Protein AF-A0A1F3ENR6-F1 (afdb_monomer_lite)

Secondary structure (DSSP, 8-state):
--HHHHHHHHHHHHHHHHHHHHHHHHHHHTT-TTHHHHHHHHHHHHHHHHHHHHHHHHHHHHHHHTTS---

Foldseek 3Di:
DDPVVLVVVLVVQLVVLVVLLVVLVVCVVVVNPCSVVSNVVSVVSNVVSVVVVVVVVVVVVVVVVVPDDDD

Radius of gyration: 17.21 Å; chains: 1; bounding box: 33×22×53 Å

pLDDT: mean 90.99, std 7.43, range [58.44, 97.25]

Structure (mmCIF, N/CA/C/O backbone):
data_AF-A0A1F3ENR6-F1
#
_entry.id   AF-A0A1F3ENR6-F1
#
loop_
_atom_site.group_PDB
_atom_site.id
_atom_site.type_symbol
_atom_site.label_atom_id
_atom_site.label_alt_id
_atom_site.label_comp_id
_atom_site.label_asym_id
_atom_site.label_entity_id
_atom_site.label_seq_id
_atom_site.pdbx_PDB_ins_code
_atom_site.Cartn_x
_atom_site.Cartn_y
_atom_site.Cartn_z
_atom_site.occupancy
_atom_site.B_iso_or_equiv
_atom_site.auth_seq_id
_atom_site.auth_comp_id
_atom_site.auth_asym_id
_atom_site.auth_atom_id
_atom_site.pdbx_PDB_model_num
ATOM 1 N N . MET A 1 1 ? -18.637 9.337 6.184 1.00 58.44 1 MET A N 1
ATOM 2 C CA . MET A 1 1 ? -18.480 8.097 5.385 1.00 58.44 1 MET A CA 1
ATOM 3 C C . MET A 1 1 ? -18.686 6.896 6.298 1.00 58.44 1 MET A C 1
ATOM 5 O O . MET A 1 1 ? -18.252 6.959 7.439 1.00 58.44 1 MET A O 1
ATOM 9 N N . ASN A 1 2 ? -19.363 5.842 5.838 1.00 81.25 2 ASN A N 1
ATOM 10 C CA . ASN A 1 2 ? -19.562 4.610 6.615 1.00 81.25 2 ASN A CA 1
ATOM 11 C C . ASN A 1 2 ? -18.224 3.846 6.754 1.00 81.25 2 ASN A C 1
ATOM 13 O O . ASN A 1 2 ? -17.428 3.868 5.814 1.00 81.25 2 ASN A O 1
ATOM 17 N N . GLU A 1 3 ? -17.979 3.164 7.883 1.00 78.50 3 GLU A N 1
ATOM 18 C CA . GLU A 1 3 ? -16.774 2.337 8.099 1.00 78.50 3 GLU A CA 1
ATOM 19 C C . GLU A 1 3 ? -16.610 1.309 6.964 1.00 78.50 3 GLU A C 1
ATOM 21 O O . GLU A 1 3 ? -15.540 1.209 6.376 1.00 78.50 3 GLU A O 1
ATOM 26 N N . LYS A 1 4 ? -17.704 0.670 6.522 1.00 83.88 4 LYS A N 1
ATOM 27 C CA . LYS A 1 4 ? -17.684 -0.264 5.376 1.00 83.88 4 LYS A CA 1
ATOM 28 C C . LYS A 1 4 ? -17.223 0.383 4.064 1.00 83.88 4 LYS A C 1
ATOM 30 O O . LYS A 1 4 ? -16.616 -0.274 3.221 1.00 83.88 4 LYS A O 1
ATOM 35 N N 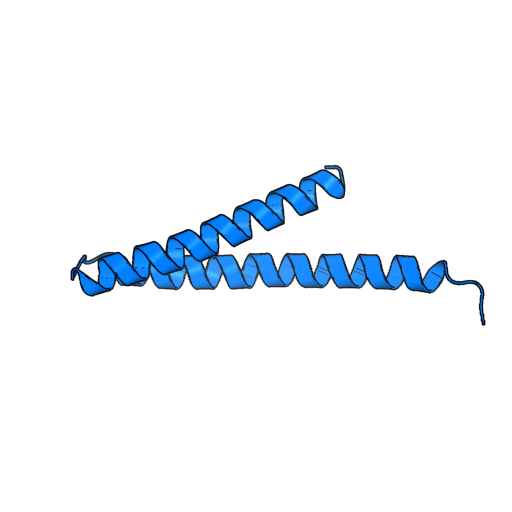. THR A 1 5 ? -17.536 1.662 3.865 1.00 88.94 5 THR A N 1
ATOM 36 C CA . THR A 1 5 ? -17.129 2.405 2.666 1.00 88.94 5 THR A CA 1
ATOM 37 C C . THR A 1 5 ? -15.645 2.747 2.724 1.00 88.94 5 THR A C 1
ATOM 39 O O . THR A 1 5 ? -14.968 2.620 1.711 1.00 88.94 5 THR A O 1
ATOM 42 N N . ILE A 1 6 ? -15.131 3.133 3.898 1.00 86.19 6 ILE A N 1
ATOM 43 C CA . ILE A 1 6 ? -13.697 3.389 4.106 1.00 86.19 6 ILE A CA 1
ATOM 44 C C . ILE A 1 6 ? -12.891 2.124 3.798 1.00 86.19 6 ILE A C 1
ATOM 46 O O . ILE A 1 6 ? -11.916 2.193 3.057 1.00 86.19 6 ILE A O 1
ATOM 50 N N . ASP A 1 7 ? -13.345 0.972 4.286 1.00 87.19 7 ASP A N 1
ATOM 51 C CA . ASP A 1 7 ? -12.671 -0.316 4.094 1.00 87.19 7 ASP A CA 1
ATOM 52 C C . ASP A 1 7 ? -12.582 -0.695 2.619 1.00 87.19 7 ASP A C 1
ATOM 54 O O . ASP A 1 7 ? -11.519 -1.060 2.118 1.00 87.19 7 ASP A O 1
ATOM 58 N N . ARG A 1 8 ? -13.698 -0.545 1.898 1.00 91.69 8 ARG A N 1
ATOM 59 C CA . ARG A 1 8 ? -13.743 -0.802 0.459 1.00 91.69 8 ARG A CA 1
ATOM 60 C C . ARG A 1 8 ? -12.833 0.155 -0.312 1.00 91.69 8 ARG A C 1
ATOM 62 O O . ARG A 1 8 ? -12.141 -0.289 -1.221 1.00 91.69 8 ARG A O 1
ATOM 69 N N . VAL A 1 9 ? -12.815 1.440 0.044 1.00 92.50 9 VAL A N 1
ATOM 70 C CA . VAL A 1 9 ? -11.948 2.435 -0.608 1.00 92.50 9 VAL A CA 1
ATOM 71 C C . VAL A 1 9 ? -10.476 2.107 -0.378 1.00 92.50 9 VAL A C 1
ATOM 73 O O . VAL A 1 9 ? -9.725 2.054 -1.345 1.00 92.50 9 VAL A O 1
ATOM 76 N N . ILE A 1 10 ? -10.068 1.832 0.864 1.00 91.00 10 ILE A N 1
ATOM 77 C CA . ILE A 1 10 ? -8.680 1.468 1.185 1.00 91.00 10 ILE A CA 1
ATOM 78 C C . ILE A 1 10 ? -8.271 0.209 0.418 1.00 91.00 10 ILE A C 1
ATOM 80 O O . ILE A 1 10 ? -7.234 0.216 -0.231 1.00 91.00 10 ILE A O 1
ATOM 84 N N . SER A 1 11 ? -9.115 -0.826 0.398 1.00 91.25 11 SER A N 1
ATOM 85 C CA . SER A 1 11 ? -8.831 -2.059 -0.342 1.00 91.25 11 SER A CA 1
ATOM 86 C C . SER A 1 11 ? -8.601 -1.807 -1.839 1.00 91.25 11 SER A C 1
ATOM 88 O O . SER A 1 11 ? -7.618 -2.292 -2.399 1.00 91.25 11 SER A O 1
ATOM 90 N N . ILE A 1 12 ? -9.447 -0.993 -2.481 1.00 94.81 12 ILE A N 1
ATOM 91 C CA . ILE A 1 12 ? -9.278 -0.618 -3.894 1.00 94.81 12 ILE A CA 1
ATOM 92 C C . ILE A 1 12 ? -7.972 0.159 -4.099 1.00 94.81 12 ILE A C 1
ATOM 94 O O . ILE A 1 12 ? -7.227 -0.126 -5.034 1.00 94.81 12 ILE A O 1
ATOM 98 N N . LEU A 1 13 ? -7.673 1.119 -3.223 1.00 93.62 13 LEU A N 1
ATOM 99 C CA . LEU A 1 13 ? -6.458 1.931 -3.303 1.00 93.62 13 LEU A CA 1
ATOM 100 C C . LEU A 1 13 ? -5.185 1.083 -3.164 1.00 93.62 13 LEU A C 1
ATOM 102 O O . LEU A 1 13 ? -4.233 1.289 -3.915 1.00 93.62 13 LEU A O 1
ATOM 106 N N . THR A 1 14 ? -5.188 0.090 -2.276 1.00 92.00 14 THR A N 1
ATOM 107 C CA . THR A 1 14 ? -4.094 -0.878 -2.106 1.00 92.00 14 THR A CA 1
ATOM 108 C C . THR A 1 14 ? -3.900 -1.733 -3.366 1.00 92.00 14 THR A C 1
ATOM 110 O O . THR A 1 14 ? -2.774 -1.923 -3.824 1.00 92.00 14 THR A O 1
ATOM 113 N N . VAL A 1 15 ? -4.987 -2.198 -3.993 1.00 95.75 15 VAL A N 1
ATOM 114 C CA . VAL A 1 15 ? -4.926 -2.953 -5.262 1.00 95.75 15 VAL A CA 1
ATOM 115 C C . VAL A 1 15 ? -4.362 -2.092 -6.394 1.00 95.75 15 VAL A C 1
ATOM 117 O O . VAL A 1 15 ? -3.519 -2.553 -7.168 1.00 95.75 15 VAL A O 1
ATOM 120 N N . LEU A 1 16 ? -4.783 -0.829 -6.485 1.00 95.25 16 LEU A N 1
ATOM 121 C CA . LEU A 1 16 ? -4.261 0.115 -7.473 1.00 95.25 16 LEU A CA 1
ATOM 122 C C . LEU A 1 16 ? -2.773 0.406 -7.249 1.00 95.25 16 LEU A C 1
ATOM 124 O O . LEU A 1 16 ? -2.014 0.423 -8.215 1.00 95.25 16 LEU A O 1
ATOM 128 N N . ALA A 1 17 ? -2.340 0.572 -5.996 1.00 94.44 17 ALA A N 1
ATOM 129 C CA . ALA A 1 17 ? -0.933 0.764 -5.659 1.00 94.44 17 ALA A CA 1
ATOM 130 C C . ALA A 1 17 ? -0.086 -0.453 -6.067 1.00 94.44 17 ALA A C 1
ATOM 132 O O . ALA A 1 17 ? 0.925 -0.293 -6.749 1.00 94.44 17 ALA A O 1
ATOM 133 N N . ALA A 1 18 ? -0.533 -1.671 -5.747 1.00 95.12 18 ALA A N 1
ATOM 134 C CA . ALA A 1 18 ? 0.134 -2.900 -6.175 1.00 95.12 18 ALA A CA 1
ATOM 135 C C . ALA A 1 18 ? 0.212 -3.013 -7.708 1.00 95.12 18 ALA A C 1
ATOM 137 O O . ALA A 1 18 ? 1.265 -3.328 -8.262 1.00 95.12 18 ALA A O 1
ATOM 138 N N . THR A 1 19 ? -0.878 -2.685 -8.405 1.00 96.44 19 THR A N 1
ATOM 139 C CA . THR A 1 19 ? -0.924 -2.684 -9.875 1.00 96.44 19 THR A CA 1
ATOM 140 C C . THR A 1 19 ? 0.053 -1.663 -10.461 1.00 96.44 19 THR A C 1
ATOM 142 O O . THR A 1 19 ? 0.775 -1.978 -11.403 1.00 96.44 19 THR A O 1
ATOM 145 N N . ALA A 1 20 ? 0.140 -0.463 -9.880 1.00 94.81 20 ALA A N 1
ATOM 146 C CA . ALA A 1 20 ? 1.087 0.568 -10.300 1.00 94.81 20 ALA A CA 1
ATOM 147 C C . ALA A 1 20 ? 2.549 0.133 -10.108 1.00 94.81 20 ALA A C 1
ATOM 149 O O . ALA A 1 20 ? 3.373 0.391 -10.983 1.00 94.81 20 ALA A O 1
ATOM 150 N N . ILE A 1 21 ? 2.867 -0.574 -9.016 1.00 96.94 21 ILE A N 1
ATOM 151 C CA . ILE A 1 21 ? 4.206 -1.144 -8.789 1.00 96.94 21 ILE A CA 1
ATOM 152 C C . ILE A 1 21 ? 4.542 -2.159 -9.887 1.00 96.94 21 ILE A C 1
ATOM 154 O O . ILE A 1 21 ? 5.615 -2.079 -10.484 1.00 96.94 21 ILE A O 1
ATOM 158 N N . LEU A 1 22 ? 3.625 -3.088 -10.180 1.00 97.12 22 LEU A N 1
ATOM 159 C CA . LEU A 1 22 ? 3.837 -4.124 -11.195 1.00 97.12 22 LEU A CA 1
ATOM 160 C C . LEU A 1 22 ? 3.986 -3.525 -12.600 1.00 97.12 22 LEU A C 1
ATOM 162 O O . LEU A 1 22 ? 4.928 -3.868 -13.315 1.00 97.12 22 LEU A O 1
ATOM 166 N N . LEU A 1 23 ? 3.109 -2.590 -12.977 1.00 95.88 23 LEU A N 1
ATOM 167 C CA . LEU A 1 23 ? 3.188 -1.886 -14.259 1.00 95.88 23 LEU A CA 1
ATOM 168 C C . LEU A 1 23 ? 4.456 -1.037 -14.365 1.00 95.88 23 LEU A C 1
ATOM 170 O O . LEU A 1 23 ? 5.127 -1.055 -15.393 1.00 95.88 23 LEU A O 1
ATOM 174 N N . GLY A 1 24 ? 4.828 -0.333 -13.295 1.00 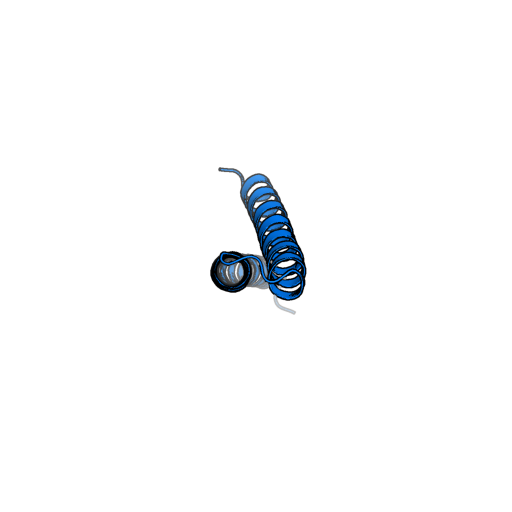93.38 24 GLY A N 1
ATOM 175 C CA . GLY A 1 24 ? 6.069 0.429 -13.241 1.00 93.38 24 GLY A CA 1
ATOM 176 C C . GLY A 1 24 ? 7.299 -0.456 -13.420 1.00 93.38 24 GLY A C 1
ATOM 177 O O . GLY A 1 24 ? 8.207 -0.102 -14.172 1.00 93.38 24 GLY A O 1
ATOM 178 N N . ALA A 1 25 ? 7.327 -1.622 -12.769 1.00 95.56 25 ALA A N 1
ATOM 179 C CA . ALA A 1 25 ? 8.426 -2.574 -12.884 1.00 95.56 25 ALA A CA 1
ATOM 180 C C . ALA A 1 25 ? 8.515 -3.143 -14.306 1.00 95.56 25 ALA A C 1
ATOM 182 O O . ALA A 1 25 ? 9.601 -3.195 -14.882 1.00 95.56 25 ALA A O 1
ATOM 183 N N . PHE A 1 26 ? 7.370 -3.485 -14.901 1.00 96.50 26 PHE A N 1
ATOM 184 C CA . PHE A 1 26 ? 7.280 -3.921 -16.290 1.00 96.50 26 PHE A CA 1
ATOM 185 C C . PHE A 1 26 ? 7.804 -2.854 -17.264 1.00 96.50 26 PHE A C 1
ATOM 187 O O . PHE A 1 26 ? 8.664 -3.138 -18.095 1.00 96.50 26 PHE A O 1
ATOM 194 N N . PHE A 1 27 ? 7.378 -1.599 -17.115 1.00 94.88 27 PHE A N 1
ATOM 195 C CA . PHE A 1 27 ? 7.865 -0.489 -17.937 1.00 94.88 27 PHE A CA 1
ATOM 196 C C . PHE A 1 27 ? 9.347 -0.183 -17.717 1.00 94.88 27 PHE A C 1
ATOM 198 O O . PHE A 1 27 ? 10.054 0.148 -18.668 1.00 94.88 27 PHE A O 1
ATOM 205 N N . LYS A 1 28 ? 9.854 -0.346 -16.491 1.00 92.31 28 LYS A N 1
ATOM 206 C CA . LYS A 1 28 ? 11.284 -0.210 -16.199 1.00 92.31 28 LYS A CA 1
ATOM 207 C C . LYS A 1 28 ? 12.112 -1.253 -16.956 1.00 92.31 28 LYS A C 1
ATOM 209 O O . LYS A 1 28 ? 13.159 -0.902 -17.492 1.00 92.31 28 LYS A O 1
ATOM 214 N N . LEU A 1 29 ? 11.638 -2.500 -17.051 1.00 94.94 29 LEU A N 1
ATOM 215 C CA . LEU A 1 29 ? 12.292 -3.545 -17.855 1.00 94.94 29 LEU A CA 1
ATOM 216 C C . LEU A 1 29 ? 12.296 -3.204 -19.354 1.00 94.94 29 LEU A C 1
ATOM 218 O O . LEU A 1 29 ? 13.264 -3.493 -20.053 1.00 94.94 29 LEU A O 1
ATOM 222 N N . GLN A 1 30 ? 11.256 -2.522 -19.837 1.00 95.75 30 GLN A N 1
ATOM 223 C CA . GLN A 1 30 ? 11.169 -2.024 -21.214 1.00 95.75 30 GLN A CA 1
ATOM 224 C C . GLN A 1 30 ? 11.980 -0.739 -21.473 1.00 95.75 30 GLN A C 1
ATOM 226 O O . GLN A 1 30 ? 11.854 -0.156 -22.545 1.00 95.75 30 GLN A O 1
ATOM 231 N N . HIS A 1 31 ? 12.810 -0.284 -20.525 1.00 92.19 31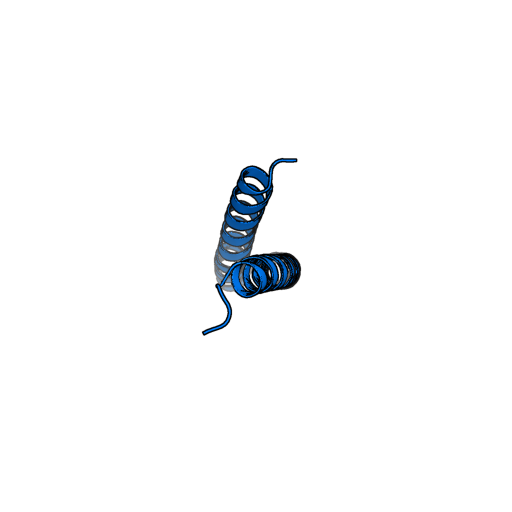 HIS A N 1
ATOM 232 C CA . HIS A 1 31 ? 13.566 0.974 -20.612 1.00 92.19 31 HIS A CA 1
ATOM 233 C C . HIS A 1 31 ? 12.687 2.229 -20.778 1.00 92.19 31 HIS A C 1
ATOM 235 O O . HIS A 1 31 ? 13.145 3.263 -21.267 1.00 92.19 31 HIS A O 1
ATOM 241 N N . TYR A 1 32 ? 11.427 2.182 -20.334 1.00 93.50 32 TYR A N 1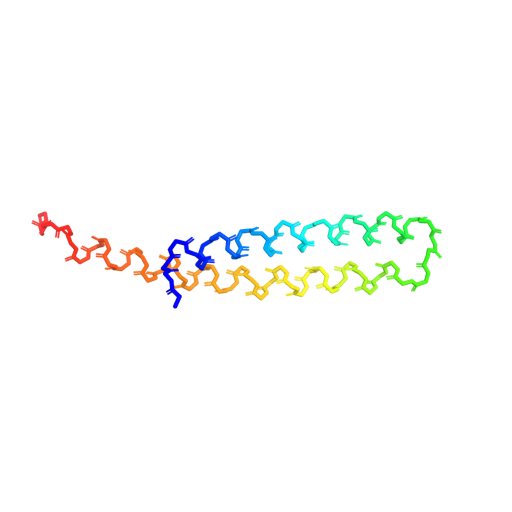
ATOM 242 C CA . TYR A 1 32 ? 10.563 3.357 -20.335 1.00 93.50 32 TYR A CA 1
ATOM 243 C C . TYR A 1 32 ? 11.054 4.382 -19.295 1.00 93.50 32 TYR A C 1
ATOM 245 O O . TYR A 1 32 ? 11.204 4.034 -18.115 1.00 93.50 32 TYR A O 1
ATOM 253 N N . PRO A 1 33 ? 11.248 5.659 -19.673 1.00 90.88 33 PRO A N 1
ATOM 254 C CA . PRO A 1 33 ? 11.869 6.670 -18.813 1.00 90.88 33 PRO A CA 1
ATOM 255 C C . PRO A 1 33 ? 11.079 6.998 -17.538 1.00 90.88 33 PRO A C 1
ATOM 257 O O . PRO A 1 33 ? 11.656 7.5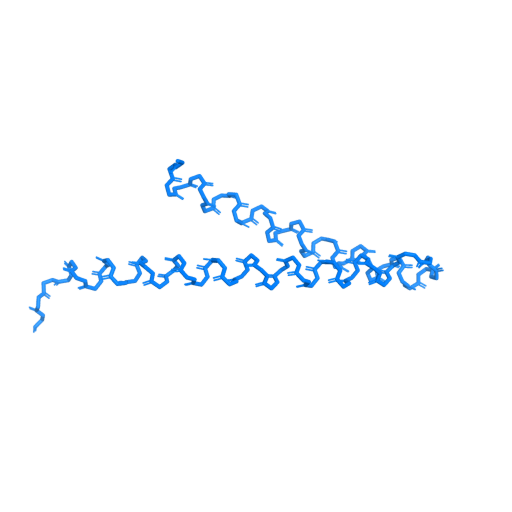40 -16.596 1.00 90.88 33 PRO A O 1
ATOM 260 N N . TYR A 1 34 ? 9.784 6.657 -17.479 1.00 91.88 34 TYR A N 1
ATOM 261 C CA . TYR A 1 34 ? 8.939 6.892 -16.302 1.00 91.88 34 TYR A CA 1
ATOM 262 C C . TYR A 1 34 ? 8.634 5.630 -15.475 1.00 91.88 34 TYR A C 1
ATOM 264 O O . TYR A 1 34 ? 7.851 5.687 -14.524 1.00 91.88 34 TYR A O 1
ATOM 272 N N . GLY A 1 35 ? 9.242 4.482 -15.803 1.00 88.75 35 GLY A N 1
ATOM 273 C CA . GLY A 1 35 ? 9.002 3.225 -15.082 1.00 88.75 35 GLY A CA 1
ATOM 274 C C . GLY A 1 35 ? 9.389 3.312 -13.602 1.00 88.75 35 GLY A C 1
ATOM 275 O O . GLY A 1 35 ? 8.631 2.894 -12.729 1.00 88.75 35 GLY A O 1
ATOM 276 N N . SER A 1 36 ? 10.528 3.941 -13.296 1.00 92.44 36 SER A N 1
ATOM 277 C CA . SER A 1 36 ? 10.992 4.131 -11.914 1.00 92.44 36 SER A CA 1
ATOM 278 C C . SER A 1 36 ? 10.044 5.006 -11.088 1.00 92.44 36 SER A C 1
ATOM 280 O O . SER A 1 36 ? 9.798 4.704 -9.923 1.00 92.44 36 SER A O 1
ATOM 282 N N . GLN A 1 37 ? 9.481 6.061 -11.680 1.00 94.56 37 GLN A N 1
ATOM 283 C CA . GLN A 1 37 ? 8.533 6.96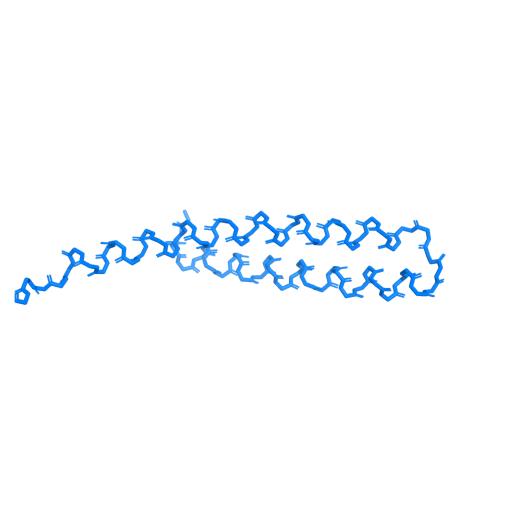7 -11.031 1.00 94.56 37 GLN A CA 1
ATOM 284 C C . GLN A 1 37 ? 7.233 6.234 -10.684 1.00 94.56 37 GLN A C 1
ATOM 286 O O . GLN A 1 37 ? 6.715 6.412 -9.585 1.00 94.56 37 GLN A O 1
ATOM 291 N N . LEU A 1 38 ? 6.744 5.367 -11.577 1.00 93.12 38 LEU A N 1
ATOM 292 C CA . LEU A 1 38 ? 5.580 4.511 -11.323 1.00 93.12 38 LEU A CA 1
ATOM 293 C C . LEU A 1 38 ? 5.824 3.524 -10.175 1.00 93.12 38 LEU A C 1
ATOM 295 O O . LEU A 1 38 ? 4.981 3.404 -9.288 1.00 93.12 38 LEU A O 1
ATOM 299 N N . VAL A 1 39 ? 6.989 2.867 -10.151 1.00 94.50 39 VAL A N 1
ATOM 300 C CA . VAL A 1 39 ? 7.361 1.939 -9.068 1.00 94.50 39 VAL A CA 1
ATOM 301 C C . VAL A 1 39 ? 7.410 2.659 -7.724 1.00 94.50 39 VAL A C 1
ATOM 303 O O . VAL A 1 39 ? 6.758 2.237 -6.769 1.00 94.50 39 VAL A O 1
ATOM 306 N N . TRP A 1 40 ? 8.160 3.760 -7.642 1.00 96.81 40 TRP A N 1
ATOM 307 C CA . TRP A 1 40 ? 8.309 4.507 -6.395 1.00 96.81 40 TRP A CA 1
ATOM 308 C C . TRP A 1 40 ? 7.000 5.155 -5.949 1.00 96.81 40 TRP A C 1
ATOM 310 O O . TRP A 1 40 ? 6.668 5.091 -4.768 1.00 96.81 40 TRP A O 1
ATOM 320 N N . GLY A 1 41 ? 6.220 5.707 -6.880 1.00 95.81 41 GLY A N 1
ATOM 321 C CA . GLY A 1 41 ? 4.889 6.237 -6.594 1.00 95.81 41 GLY A CA 1
ATOM 322 C C . GLY A 1 41 ? 3.955 5.166 -6.031 1.00 95.81 41 GLY A C 1
ATOM 323 O O . GLY A 1 41 ? 3.287 5.403 -5.026 1.00 95.81 41 GLY A O 1
ATOM 324 N N . GLY A 1 42 ? 3.969 3.964 -6.613 1.00 94.75 42 GLY A N 1
ATOM 325 C CA . GLY A 1 42 ? 3.218 2.818 -6.111 1.00 94.75 42 GLY A CA 1
ATOM 326 C C . GLY A 1 42 ? 3.658 2.379 -4.710 1.00 94.75 42 GLY A C 1
ATOM 327 O O . GLY A 1 42 ? 2.807 2.169 -3.848 1.00 94.75 42 GLY A O 1
ATOM 328 N N . PHE A 1 43 ? 4.966 2.318 -4.433 1.00 96.94 43 PHE A N 1
ATOM 329 C CA . PHE A 1 43 ? 5.473 1.999 -3.091 1.00 96.94 43 PHE A CA 1
ATOM 330 C C . PHE A 1 43 ? 5.085 3.047 -2.044 1.00 96.94 43 PHE A C 1
ATOM 332 O O . PHE A 1 43 ? 4.656 2.685 -0.948 1.00 96.94 43 PHE A O 1
ATOM 339 N N . ILE A 1 44 ? 5.196 4.336 -2.374 1.00 97.25 44 ILE A N 1
ATOM 340 C CA . ILE A 1 44 ? 4.800 5.427 -1.475 1.00 97.25 44 ILE A CA 1
ATOM 341 C C . ILE A 1 44 ? 3.296 5.351 -1.189 1.00 97.25 44 ILE A C 1
ATOM 343 O O . ILE A 1 44 ? 2.886 5.406 -0.029 1.00 97.25 44 ILE A O 1
ATOM 347 N N . ALA A 1 45 ? 2.473 5.170 -2.225 1.00 94.69 45 ALA A N 1
ATOM 348 C CA . ALA A 1 45 ? 1.029 5.021 -2.077 1.00 94.69 45 ALA A CA 1
ATOM 349 C C . ALA A 1 45 ? 0.680 3.821 -1.183 1.00 94.69 45 ALA A C 1
ATOM 351 O O . ALA A 1 45 ? -0.077 3.963 -0.222 1.00 94.69 45 ALA A O 1
ATOM 352 N N . GLN A 1 46 ? 1.306 2.667 -1.429 1.00 95.31 46 GLN A N 1
ATOM 353 C CA . GLN A 1 46 ? 1.120 1.466 -0.622 1.00 95.31 46 GLN A CA 1
ATOM 354 C C . GLN A 1 46 ? 1.483 1.697 0.849 1.00 95.31 46 GLN A C 1
ATOM 356 O O . GLN A 1 46 ? 0.744 1.270 1.737 1.00 95.31 46 GLN A O 1
ATOM 361 N N . PHE A 1 47 ? 2.591 2.389 1.123 1.00 96.00 47 PHE A N 1
ATOM 362 C CA . PHE A 1 47 ? 3.026 2.708 2.483 1.00 96.00 47 PHE A CA 1
ATOM 363 C C . PHE A 1 47 ? 2.009 3.590 3.224 1.00 96.00 47 PHE A C 1
ATOM 365 O O . PHE A 1 47 ? 1.657 3.315 4.377 1.00 96.00 47 PHE A O 1
ATOM 372 N N . VAL A 1 48 ? 1.487 4.620 2.550 1.00 95.31 48 VAL A N 1
ATOM 373 C CA . VAL A 1 48 ? 0.471 5.522 3.111 1.00 95.31 48 VAL A CA 1
ATOM 374 C C . VAL A 1 48 ? -0.827 4.766 3.394 1.00 95.31 48 VAL A C 1
ATOM 376 O O . VAL A 1 48 ? -1.334 4.821 4.516 1.00 95.31 48 VAL A O 1
ATOM 379 N N . PHE A 1 49 ? -1.350 4.018 2.419 1.00 92.69 49 PHE A N 1
ATOM 380 C CA . PHE A 1 49 ? -2.602 3.274 2.588 1.00 92.69 49 PHE A CA 1
ATOM 381 C C . PHE A 1 49 ? -2.488 2.191 3.662 1.00 92.69 49 PHE A C 1
ATOM 383 O O . PHE A 1 49 ? -3.373 2.089 4.513 1.00 92.69 49 PHE A O 1
ATOM 390 N N . SER A 1 50 ? -1.360 1.476 3.717 1.00 91.75 50 SER A N 1
ATOM 391 C CA . SER A 1 50 ? -1.098 0.479 4.764 1.00 91.75 50 SER A CA 1
ATOM 392 C C . SER A 1 50 ? -1.071 1.114 6.155 1.00 91.75 50 SER A C 1
ATOM 394 O O . SER A 1 50 ? -1.641 0.572 7.098 1.00 91.75 50 SER A O 1
ATOM 396 N N . SER A 1 51 ? -0.468 2.298 6.298 1.00 93.50 51 SER A N 1
ATOM 397 C CA . SER A 1 51 ? -0.436 3.016 7.579 1.00 93.50 51 SER A CA 1
ATOM 398 C C . SER A 1 51 ? -1.842 3.398 8.057 1.00 93.50 51 SER A C 1
ATOM 400 O O . SER A 1 51 ? -2.169 3.255 9.240 1.00 93.50 51 SER A O 1
ATOM 402 N N . ILE A 1 52 ? -2.702 3.850 7.139 1.00 91.81 52 ILE A N 1
ATOM 403 C CA . ILE A 1 52 ? -4.107 4.162 7.433 1.00 91.81 52 ILE A CA 1
ATOM 404 C C . ILE A 1 52 ? -4.860 2.888 7.837 1.00 91.81 52 ILE A C 1
ATOM 406 O O . ILE A 1 52 ? -5.578 2.889 8.841 1.00 91.81 52 ILE A O 1
ATOM 410 N N . GLU A 1 53 ? -4.671 1.795 7.096 1.00 90.69 53 GLU A N 1
ATOM 411 C CA . GLU A 1 53 ? -5.327 0.514 7.353 1.00 90.69 53 GLU A CA 1
ATOM 412 C C . GLU A 1 53 ? -4.932 -0.078 8.711 1.00 90.69 53 GLU A C 1
ATOM 414 O O . GLU A 1 53 ? -5.806 -0.458 9.490 1.00 90.69 53 GLU A O 1
ATOM 419 N N . ILE A 1 54 ? -3.642 -0.052 9.058 1.00 93.38 54 ILE A N 1
ATOM 420 C CA . ILE A 1 54 ? -3.131 -0.487 10.366 1.00 93.38 54 ILE A CA 1
ATOM 421 C C . ILE A 1 54 ? -3.766 0.329 11.496 1.00 93.38 54 ILE A C 1
ATOM 423 O O . ILE A 1 54 ? -4.215 -0.232 12.497 1.00 93.38 54 ILE A O 1
ATOM 427 N N . ASN A 1 55 ? -3.843 1.654 11.351 1.00 92.31 55 ASN A N 1
ATOM 428 C CA . ASN A 1 55 ? -4.465 2.511 12.361 1.00 92.31 55 ASN A CA 1
ATOM 429 C C . ASN A 1 55 ? -5.959 2.211 12.533 1.00 92.31 55 ASN A C 1
ATOM 431 O O . ASN A 1 55 ? -6.475 2.250 13.652 1.00 92.31 55 ASN A O 1
ATOM 435 N N . ARG A 1 56 ? -6.658 1.887 11.443 1.00 88.62 56 ARG A N 1
ATOM 436 C CA . ARG A 1 56 ? -8.063 1.474 11.480 1.00 88.62 56 ARG A CA 1
ATOM 437 C C . ARG A 1 56 ? -8.228 0.119 12.169 1.00 88.62 56 ARG A C 1
ATOM 439 O O . ARG A 1 56 ? -9.040 0.013 13.084 1.00 88.62 56 ARG A O 1
ATOM 446 N N . LEU A 1 57 ? -7.419 -0.874 11.794 1.00 91.69 57 LEU A N 1
ATOM 447 C CA . LEU A 1 57 ? -7.403 -2.209 12.401 1.00 91.69 57 LEU A CA 1
ATOM 448 C C . LEU A 1 57 ? -7.169 -2.128 13.913 1.00 91.69 57 LEU A C 1
ATOM 450 O O . LEU A 1 57 ? -7.945 -2.696 14.677 1.00 91.69 57 LEU A O 1
ATOM 454 N N . LYS A 1 58 ? -6.187 -1.334 14.360 1.00 93.81 58 LYS A N 1
ATOM 455 C CA . LYS A 1 58 ? -5.932 -1.087 15.791 1.00 93.81 58 LYS A CA 1
ATOM 456 C C . LYS A 1 58 ? -7.160 -0.537 16.524 1.00 93.81 58 LYS A C 1
ATOM 458 O O . LYS A 1 58 ? -7.465 -0.979 17.629 1.00 93.81 58 LYS A O 1
ATOM 463 N N . LYS A 1 59 ? -7.893 0.409 15.921 1.00 90.94 59 LYS A N 1
ATOM 464 C CA . LYS A 1 59 ? -9.137 0.944 16.508 1.00 90.94 59 LYS A CA 1
ATOM 465 C C . LYS A 1 59 ? -10.227 -0.124 16.595 1.00 90.94 59 LYS A C 1
ATOM 467 O O . LYS A 1 59 ? -10.930 -0.178 17.601 1.00 90.94 59 LYS A O 1
ATOM 472 N N . THR A 1 60 ? -10.370 -0.957 15.567 1.00 90.12 60 THR A N 1
ATOM 473 C CA . THR A 1 60 ? -11.340 -2.059 15.554 1.00 90.12 60 THR A CA 1
ATOM 474 C C . THR A 1 60 ? -11.023 -3.090 16.632 1.00 90.12 60 THR A C 1
ATOM 476 O O . THR A 1 60 ? -11.921 -3.451 17.386 1.00 90.12 60 THR A O 1
ATOM 479 N N . ILE A 1 61 ? -9.756 -3.492 16.769 1.00 93.94 61 ILE A N 1
ATOM 480 C CA . ILE A 1 61 ? -9.299 -4.421 17.814 1.00 93.94 61 ILE A CA 1
ATOM 481 C C . ILE A 1 61 ? -9.649 -3.872 19.199 1.00 93.94 61 ILE A C 1
ATOM 483 O O . ILE A 1 61 ? -10.372 -4.525 19.943 1.00 93.94 61 ILE A O 1
ATOM 487 N N . LYS A 1 62 ? -9.279 -2.619 19.496 1.00 93.81 62 LYS A N 1
ATOM 488 C CA . LYS A 1 62 ? -9.583 -1.985 20.790 1.00 93.81 62 LYS A CA 1
ATOM 489 C C . LYS A 1 62 ? -11.088 -1.925 21.097 1.00 93.81 62 LYS A C 1
ATOM 491 O O . LYS A 1 62 ? -11.499 -2.079 22.245 1.00 93.81 62 LYS A O 1
ATOM 496 N N . LYS A 1 63 ? -11.932 -1.694 20.081 1.00 91.12 63 LYS A N 1
ATOM 497 C CA . LYS A 1 63 ? -13.400 -1.719 20.232 1.00 91.12 63 LYS A CA 1
ATOM 498 C C . LYS A 1 63 ? -13.931 -3.123 20.537 1.00 91.12 63 LYS A C 1
ATOM 500 O O . LYS A 1 63 ? -14.942 -3.231 21.224 1.00 91.12 63 LYS A O 1
ATOM 505 N N . LEU A 1 64 ? -13.321 -4.166 19.974 1.00 92.75 64 LEU A N 1
ATOM 506 C CA . LEU A 1 64 ? -13.712 -5.558 20.204 1.00 92.75 64 LEU A CA 1
ATOM 507 C C . LEU A 1 64 ? -13.255 -6.036 21.584 1.00 92.75 64 LEU A C 1
ATOM 509 O O . LEU A 1 64 ? -14.050 -6.638 22.296 1.00 92.75 64 LEU A O 1
ATOM 513 N N . GLU A 1 65 ? -12.033 -5.690 21.990 1.00 92.94 65 GLU A N 1
ATOM 514 C CA . GLU A 1 65 ? -11.498 -5.986 23.324 1.00 92.94 65 GLU A CA 1
ATOM 515 C C . GLU A 1 65 ? -12.380 -5.405 24.432 1.00 92.94 65 GLU A C 1
ATOM 517 O O . GLU A 1 65 ? -12.758 -6.119 25.351 1.00 92.94 65 GLU A O 1
ATOM 522 N N . GLY A 1 66 ? -12.805 -4.143 24.313 1.00 90.00 66 GLY A N 1
ATOM 523 C CA . GLY A 1 66 ? -13.695 -3.521 25.302 1.00 90.00 66 GLY A CA 1
ATOM 524 C C . GLY A 1 66 ? -15.121 -4.091 25.348 1.00 90.00 66 GLY A C 1
ATOM 525 O O . GLY A 1 66 ? -15.893 -3.711 26.223 1.00 90.00 66 GLY A O 1
ATOM 526 N N . LYS A 1 67 ? -15.496 -4.956 24.397 1.00 88.06 67 LYS A N 1
ATOM 527 C CA . LYS A 1 67 ? -16.796 -5.647 24.356 1.00 88.06 67 LYS A CA 1
ATOM 528 C C . LYS A 1 67 ? -16.717 -7.092 24.837 1.00 88.06 67 LYS A C 1
ATOM 530 O O . LYS A 1 67 ? -17.765 -7.727 24.960 1.00 88.06 67 LYS A O 1
ATOM 535 N N . LEU A 1 68 ? -15.517 -7.621 25.065 1.00 84.94 68 LEU A N 1
ATOM 536 C CA . LEU A 1 68 ? -15.379 -8.927 25.687 1.00 84.94 68 LEU A CA 1
ATOM 537 C C . LEU A 1 68 ? -15.851 -8.805 27.142 1.00 84.94 68 LEU A C 1
ATOM 539 O O . LEU A 1 68 ? -15.398 -7.895 27.841 1.00 84.94 68 LEU A O 1
ATOM 543 N N . PRO A 1 69 ? -16.771 -9.669 27.612 1.00 71.88 69 PRO A N 1
ATOM 544 C CA . PRO A 1 69 ? -17.012 -9.778 29.042 1.00 71.88 69 PRO A CA 1
ATOM 545 C C . PRO A 1 69 ? -15.675 -10.134 29.693 1.00 71.88 69 PRO A C 1
ATOM 547 O O . PRO A 1 69 ? -14.951 -10.976 29.160 1.00 71.88 69 PRO A O 1
ATOM 550 N N . ASN A 1 70 ? -15.328 -9.453 30.788 1.00 67.31 70 ASN A N 1
ATOM 551 C CA . ASN A 1 70 ? -14.131 -9.779 31.562 1.00 67.31 70 ASN A CA 1
ATOM 552 C C . ASN A 1 70 ? -14.151 -11.293 31.827 1.00 67.31 70 ASN A C 1
ATOM 554 O O . ASN A 1 70 ? -15.098 -11.778 32.449 1.00 67.31 70 ASN A O 1
ATOM 558 N N . ALA A 1 71 ? -13.179 -12.011 31.260 1.00 61.41 71 ALA A N 1
ATOM 559 C CA . ALA A 1 71 ? -12.974 -13.428 31.530 1.00 61.41 71 ALA A CA 1
ATOM 560 C C . ALA A 1 71 ? -12.529 -13.621 32.983 1.00 61.41 71 ALA A C 1
ATOM 562 O O . ALA A 1 71 ? -11.765 -12.755 33.474 1.00 61.41 71 ALA A O 1
#

Sequence (71 aa):
MNEKTIDRVISILTVLAATAILLGAFFKLQHYPYGSQLVWGGFIAQFVFSSIEINRLKKTIKKLEGKLPNA